Protein AF-A0A355U3B0-F1 (afdb_monomer_lite)

pLDDT: mean 92.62, std 4.33, range [64.88, 97.06]

Structure (mmCIF, N/CA/C/O backbone):
data_AF-A0A355U3B0-F1
#
_entry.id   AF-A0A355U3B0-F1
#
loop_
_atom_site.group_PDB
_atom_site.id
_atom_site.type_symbol
_atom_site.label_atom_id
_atom_site.label_alt_id
_atom_site.label_comp_id
_atom_site.label_asym_id
_atom_site.label_entity_id
_atom_site.label_seq_id
_atom_site.pdbx_PDB_ins_code
_atom_site.Cartn_x
_atom_site.Cartn_y
_atom_site.Cartn_z
_atom_site.occupancy
_atom_site.B_iso_or_equiv
_atom_site.auth_seq_id
_atom_site.auth_comp_id
_atom_site.auth_asym_id
_atom_site.auth_atom_id
_atom_site.pdbx_PDB_model_num
ATOM 1 N N . MET A 1 1 ? 4.132 -16.011 12.514 1.00 64.88 1 MET A N 1
ATOM 2 C CA . MET A 1 1 ? 4.800 -14.830 13.099 1.00 64.88 1 MET A CA 1
ATOM 3 C C . MET A 1 1 ? 3.775 -14.105 13.947 1.00 64.88 1 MET A C 1
ATOM 5 O O . MET A 1 1 ? 2.695 -13.852 13.434 1.00 64.88 1 MET A O 1
ATOM 9 N N . ASN A 1 2 ? 4.074 -13.832 15.217 1.00 81.38 2 ASN A N 1
ATOM 10 C CA . ASN A 1 2 ? 3.181 -13.074 16.094 1.00 81.38 2 ASN A CA 1
ATOM 11 C C . ASN A 1 2 ? 3.794 -11.693 16.313 1.00 81.38 2 ASN A C 1
ATOM 13 O O . ASN A 1 2 ? 4.936 -11.603 16.759 1.00 81.38 2 ASN A O 1
ATOM 17 N N . VAL A 1 3 ? 3.050 -10.642 15.973 1.00 83.25 3 VAL A N 1
ATOM 18 C CA . VAL A 1 3 ? 3.469 -9.247 16.143 1.00 83.25 3 VAL A CA 1
ATOM 19 C C . VAL A 1 3 ? 2.467 -8.569 17.062 1.00 83.25 3 VAL A C 1
ATOM 21 O O . VAL A 1 3 ? 1.264 -8.617 16.813 1.00 83.25 3 VAL A O 1
ATOM 24 N N . THR A 1 4 ? 2.970 -7.930 18.112 1.00 89.06 4 THR A N 1
ATOM 25 C CA . THR A 1 4 ? 2.157 -7.125 19.023 1.00 89.06 4 THR A CA 1
ATOM 26 C C . THR A 1 4 ? 2.533 -5.667 18.836 1.00 89.06 4 THR A C 1
ATOM 28 O O . THR A 1 4 ? 3.656 -5.272 19.145 1.00 89.06 4 THR A O 1
ATOM 31 N N . ILE A 1 5 ? 1.589 -4.863 18.352 1.00 87.62 5 ILE A N 1
ATOM 32 C CA . ILE A 1 5 ? 1.769 -3.423 18.160 1.00 87.62 5 ILE A CA 1
ATOM 33 C C . ILE A 1 5 ? 0.996 -2.700 19.259 1.00 87.62 5 ILE A C 1
ATOM 35 O O . ILE A 1 5 ? -0.200 -2.927 19.439 1.00 87.62 5 ILE A O 1
ATOM 39 N N . ARG A 1 6 ? 1.678 -1.829 20.009 1.00 93.19 6 ARG A N 1
ATOM 40 C CA . ARG A 1 6 ? 1.006 -0.889 20.913 1.00 93.19 6 ARG A CA 1
ATOM 41 C C . ARG A 1 6 ? 0.520 0.302 20.099 1.00 93.19 6 ARG A C 1
ATOM 43 O O . ARG A 1 6 ? 1.313 0.927 19.405 1.00 93.19 6 ARG A O 1
ATOM 50 N N . MET A 1 7 ? -0.763 0.607 20.221 1.00 92.00 7 MET A N 1
ATOM 51 C CA . MET A 1 7 ? -1.414 1.731 19.554 1.00 92.00 7 MET A CA 1
ATOM 52 C C . MET A 1 7 ? -2.161 2.553 20.599 1.00 92.00 7 MET A C 1
ATOM 54 O O . MET A 1 7 ? -2.635 2.002 21.595 1.00 92.00 7 MET A O 1
ATOM 58 N N . THR A 1 8 ?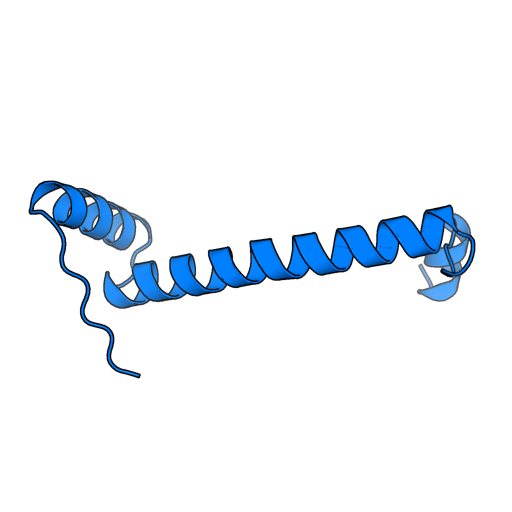 -2.279 3.857 20.371 1.00 96.69 8 THR A N 1
ATOM 59 C CA . THR A 1 8 ? -3.254 4.677 21.098 1.00 96.69 8 THR A CA 1
ATOM 60 C C . THR A 1 8 ? -4.670 4.371 20.604 1.00 96.69 8 THR A C 1
ATOM 62 O O . THR A 1 8 ? -4.856 3.816 19.516 1.00 96.69 8 THR A O 1
ATOM 65 N N . ASP A 1 9 ? -5.685 4.768 21.374 1.00 95.75 9 ASP A N 1
ATOM 66 C CA . ASP A 1 9 ? -7.088 4.589 20.976 1.00 95.75 9 ASP A CA 1
ATOM 67 C C . ASP A 1 9 ? -7.405 5.286 19.643 1.00 95.75 9 ASP A C 1
ATOM 69 O O . ASP A 1 9 ? -8.154 4.765 18.816 1.00 95.75 9 ASP A O 1
ATOM 73 N N . GLU A 1 10 ? -6.786 6.443 19.398 1.00 96.12 10 GLU A N 1
ATOM 74 C CA . GLU A 1 10 ? -6.967 7.217 18.171 1.00 96.12 10 GLU A CA 1
ATOM 75 C C . GLU A 1 10 ? -6.335 6.529 16.954 1.00 96.12 10 GLU A C 1
ATOM 77 O O . GLU A 1 10 ? -7.000 6.347 15.933 1.00 96.12 10 GLU A O 1
ATOM 82 N N . GLN A 1 11 ? -5.092 6.049 17.082 1.00 93.69 11 GLN A N 1
ATOM 83 C CA . GLN A 1 11 ? -4.415 5.286 16.026 1.00 93.69 11 GLN A CA 1
ATOM 84 C C . GLN A 1 11 ? -5.190 4.018 15.670 1.00 93.69 11 GLN A C 1
ATOM 86 O O . GLN A 1 11 ? -5.378 3.707 14.492 1.00 93.69 11 GLN A O 1
ATOM 91 N N . ARG A 1 12 ? -5.689 3.304 16.686 1.00 93.25 12 ARG A N 1
ATOM 92 C CA . ARG A 1 12 ? -6.501 2.110 16.474 1.00 93.25 12 ARG A CA 1
ATOM 93 C C . ARG A 1 12 ? -7.796 2.439 15.739 1.00 93.25 12 ARG A C 1
ATOM 95 O O . ARG A 1 12 ? -8.145 1.732 14.801 1.00 93.25 12 ARG A O 1
ATOM 102 N N . LYS A 1 13 ? -8.486 3.518 16.115 1.00 94.94 13 LYS A N 1
ATOM 103 C CA . LYS A 1 13 ? -9.731 3.940 15.457 1.00 94.94 13 LYS A CA 1
ATOM 104 C C . LYS A 1 13 ? -9.524 4.238 13.971 1.00 94.94 13 LYS A C 1
ATOM 106 O O . LYS A 1 13 ? -10.367 3.863 13.156 1.00 94.94 13 LYS A O 1
ATOM 111 N N . ILE A 1 14 ? -8.416 4.889 13.622 1.00 94.12 14 ILE A N 1
ATOM 112 C CA . ILE A 1 14 ? -8.056 5.176 12.227 1.00 94.12 14 ILE A CA 1
ATOM 113 C C . ILE A 1 14 ? -7.795 3.869 11.472 1.00 94.12 14 ILE A C 1
ATOM 115 O O . ILE A 1 14 ? -8.393 3.640 10.422 1.00 94.12 14 ILE A O 1
ATOM 119 N N . ALA A 1 15 ? -6.975 2.980 12.037 1.00 92.06 15 ALA A N 1
ATOM 120 C CA . ALA A 1 15 ? -6.620 1.717 11.398 1.00 92.06 15 ALA A CA 1
ATOM 121 C C . ALA A 1 15 ? -7.827 0.770 11.238 1.00 92.06 15 ALA A C 1
ATOM 123 O O . ALA A 1 15 ? -8.000 0.161 10.184 1.00 92.06 15 ALA A O 1
ATOM 124 N N . ASP A 1 16 ? -8.713 0.697 12.238 1.00 92.88 16 ASP A N 1
ATOM 125 C CA . ASP A 1 16 ? -9.969 -0.060 12.156 1.00 92.88 16 ASP A CA 1
ATOM 126 C C . ASP A 1 16 ? -10.920 0.523 11.099 1.00 92.88 16 ASP A C 1
ATOM 128 O O . ASP A 1 16 ? -11.631 -0.222 10.427 1.00 92.88 16 ASP A O 1
ATOM 132 N N . SER A 1 17 ? -10.951 1.850 10.934 1.00 93.94 17 SER A N 1
ATOM 133 C CA . SER A 1 17 ? -11.775 2.494 9.903 1.00 93.94 17 SER A CA 1
ATOM 134 C C . SER A 1 17 ? -11.249 2.182 8.502 1.00 93.94 17 SER A C 1
ATOM 136 O O . SER A 1 17 ? -12.036 1.816 7.636 1.00 93.94 17 SER A O 1
ATOM 138 N N . TYR A 1 18 ? -9.929 2.245 8.306 1.00 92.75 18 TYR A N 1
ATOM 139 C CA . TYR A 1 18 ? -9.279 1.852 7.054 1.00 92.75 18 TYR A CA 1
ATOM 140 C C . TYR A 1 18 ? -9.572 0.389 6.698 1.00 92.75 18 TYR A C 1
ATOM 142 O O . TYR A 1 18 ? -10.088 0.106 5.620 1.00 92.75 18 TYR A O 1
ATOM 150 N N . ALA A 1 19 ? -9.348 -0.533 7.639 1.00 94.00 19 ALA A N 1
ATOM 151 C CA . ALA A 1 19 ? -9.598 -1.955 7.419 1.00 94.00 19 ALA A CA 1
ATOM 152 C C . ALA A 1 19 ? -11.069 -2.239 7.054 1.00 94.00 19 ALA A C 1
ATOM 154 O O . ALA A 1 19 ? -11.343 -3.036 6.159 1.00 94.00 19 ALA A O 1
ATOM 155 N N . LYS A 1 20 ? -12.021 -1.541 7.695 1.00 93.56 20 LYS A N 1
ATOM 156 C CA . LYS A 1 20 ? -13.453 -1.635 7.366 1.00 93.56 20 LYS A CA 1
ATOM 157 C C . LYS A 1 20 ? -13.783 -1.121 5.969 1.00 93.56 20 LYS A C 1
ATOM 159 O O . LYS A 1 20 ? -14.582 -1.761 5.294 1.00 93.56 20 LYS A O 1
ATOM 164 N N . CYS A 1 21 ? -13.206 0.006 5.550 1.00 94.06 21 CYS A N 1
ATOM 165 C CA . CYS A 1 21 ? -13.411 0.549 4.204 1.00 94.06 21 CYS A CA 1
ATOM 166 C C . CYS A 1 21 ? -12.934 -0.429 3.123 1.00 94.06 21 CYS A C 1
ATOM 168 O O . CYS A 1 21 ? -13.628 -0.629 2.133 1.00 94.06 21 CYS A O 1
ATOM 170 N N . GLU A 1 22 ? -11.800 -1.084 3.364 1.00 92.06 22 GLU A N 1
ATOM 171 C CA . GLU A 1 22 ? -11.202 -2.077 2.463 1.00 92.06 22 GLU A CA 1
ATOM 172 C C . GLU A 1 22 ? -11.834 -3.479 2.587 1.00 92.06 22 GLU A C 1
ATOM 174 O O . GLU A 1 22 ? -11.485 -4.396 1.846 1.00 92.06 22 GLU A O 1
ATOM 179 N N . GLY A 1 23 ? -12.759 -3.685 3.532 1.00 95.00 23 GLY A N 1
ATOM 180 C CA . GLY A 1 23 ? -13.411 -4.979 3.754 1.00 95.00 23 GLY A CA 1
ATOM 181 C C . GLY A 1 23 ? -12.478 -6.078 4.283 1.00 95.00 23 GLY A C 1
ATOM 182 O O . GLY A 1 23 ? -12.765 -7.263 4.111 1.00 95.00 23 GLY A O 1
ATOM 183 N N . ILE A 1 24 ? -11.371 -5.706 4.929 1.00 94.44 24 ILE A N 1
ATOM 184 C CA . ILE A 1 24 ? -10.353 -6.627 5.454 1.00 94.44 24 ILE A CA 1
ATOM 185 C C . ILE A 1 24 ? -10.238 -6.540 6.980 1.00 94.44 24 ILE A C 1
ATOM 187 O O . ILE A 1 24 ? -10.759 -5.637 7.632 1.00 94.44 24 ILE A O 1
ATOM 191 N N . SER A 1 25 ? -9.546 -7.509 7.586 1.00 93.88 25 SER A N 1
ATOM 192 C CA . SER A 1 25 ? -9.233 -7.444 9.018 1.00 93.88 25 SER A CA 1
ATOM 193 C C . SER A 1 25 ? -8.138 -6.412 9.305 1.00 93.88 25 SER A C 1
ATOM 195 O O . SER A 1 25 ? -7.264 -6.182 8.470 1.00 93.88 25 SER A O 1
ATOM 197 N N . LEU A 1 26 ? -8.124 -5.852 10.519 1.00 91.38 26 LEU A N 1
ATOM 198 C CA . LEU A 1 26 ? -7.058 -4.947 10.965 1.00 91.38 26 LEU A CA 1
ATOM 199 C C . LEU A 1 26 ? -5.666 -5.592 10.849 1.00 91.38 26 LEU A C 1
ATOM 201 O O . LEU A 1 26 ? -4.714 -4.946 10.422 1.00 91.38 26 LEU A O 1
ATOM 205 N N . SER A 1 27 ? -5.544 -6.878 11.190 1.00 91.06 27 SER A N 1
ATOM 206 C CA . SER A 1 27 ? -4.283 -7.616 11.066 1.00 91.06 27 SER A CA 1
ATOM 207 C C . SER A 1 27 ? -3.822 -7.749 9.615 1.00 91.06 27 SER A C 1
ATOM 209 O O . SER A 1 27 ? -2.627 -7.653 9.354 1.00 91.06 27 SER A O 1
ATOM 211 N N . GLU A 1 28 ? -4.751 -7.942 8.678 1.00 92.06 28 GLU A N 1
ATOM 212 C CA . GLU A 1 28 ? -4.441 -8.010 7.247 1.00 92.06 28 GLU A CA 1
ATOM 213 C C . GLU A 1 28 ? -4.027 -6.639 6.705 1.00 92.06 28 GLU A C 1
ATOM 215 O O . GLU A 1 28 ? -3.027 -6.546 6.001 1.00 92.06 28 GLU A O 1
ATOM 220 N N . ALA A 1 29 ? -4.725 -5.569 7.096 1.00 92.06 29 ALA A N 1
ATOM 221 C CA . ALA A 1 29 ? -4.352 -4.201 6.740 1.00 92.06 29 ALA A CA 1
ATOM 222 C C . ALA A 1 29 ? -2.927 -3.857 7.207 1.00 92.06 29 ALA A C 1
ATOM 224 O O . ALA A 1 2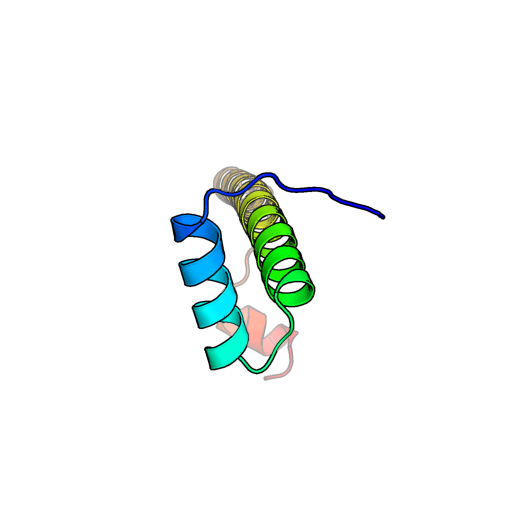9 ? -2.115 -3.371 6.425 1.00 92.06 29 ALA A O 1
ATOM 225 N N . ILE A 1 30 ? -2.599 -4.179 8.464 1.00 90.75 30 ILE A N 1
ATOM 226 C CA . ILE A 1 30 ? -1.256 -3.972 9.026 1.00 90.75 30 ILE A CA 1
ATOM 227 C C . ILE A 1 30 ? -0.215 -4.809 8.280 1.00 90.75 30 ILE A C 1
ATOM 229 O O . ILE A 1 30 ? 0.877 -4.324 7.998 1.00 90.75 30 ILE A O 1
ATOM 233 N N . LYS A 1 31 ? -0.535 -6.068 7.966 1.00 92.00 31 LYS A N 1
ATOM 234 C CA . LYS A 1 31 ? 0.375 -6.959 7.247 1.00 92.00 31 LYS A CA 1
ATOM 235 C C . LYS A 1 31 ? 0.681 -6.427 5.848 1.00 92.00 31 LYS A C 1
ATOM 237 O O . LYS A 1 31 ? 1.846 -6.414 5.471 1.00 92.00 31 LYS A O 1
ATOM 242 N N . ARG A 1 32 ? -0.338 -5.980 5.109 1.00 93.12 32 ARG A N 1
ATOM 243 C CA . ARG A 1 32 ? -0.170 -5.386 3.776 1.00 93.12 32 ARG A CA 1
ATOM 244 C C . ARG A 1 32 ? 0.697 -4.141 3.835 1.00 93.12 32 ARG A C 1
ATOM 246 O O . ARG A 1 32 ? 1.743 -4.137 3.209 1.00 93.12 32 ARG A O 1
ATOM 253 N N . ALA A 1 33 ? 0.339 -3.179 4.685 1.00 91.88 33 ALA A N 1
ATOM 254 C CA . ALA A 1 33 ? 1.107 -1.946 4.841 1.00 91.88 33 ALA A CA 1
ATOM 255 C C . ALA A 1 33 ? 2.573 -2.205 5.234 1.00 91.88 33 ALA A C 1
ATOM 257 O O . ALA A 1 33 ? 3.471 -1.488 4.808 1.00 91.88 33 ALA A O 1
ATOM 258 N N . PHE A 1 34 ? 2.829 -3.237 6.045 1.00 92.06 34 PHE A N 1
ATOM 259 C CA . PHE A 1 34 ? 4.187 -3.620 6.422 1.00 92.06 34 PHE A CA 1
ATOM 260 C C . PHE A 1 34 ? 5.000 -4.169 5.244 1.00 92.06 34 PHE A C 1
ATOM 262 O O . PHE A 1 34 ? 6.155 -3.788 5.088 1.00 92.06 34 PHE A O 1
ATOM 269 N N . PHE A 1 35 ? 4.426 -5.066 4.436 1.00 94.00 35 PHE A N 1
ATOM 270 C CA . PHE A 1 35 ? 5.136 -5.622 3.281 1.00 94.00 35 PHE A CA 1
ATOM 271 C C . PHE A 1 35 ? 5.273 -4.612 2.145 1.00 94.00 35 PHE A C 1
ATOM 273 O O . PHE A 1 35 ? 6.345 -4.539 1.567 1.00 94.00 35 PHE A O 1
ATOM 280 N N . GLU A 1 36 ? 4.256 -3.790 1.906 1.00 95.88 36 GLU A N 1
ATOM 281 C CA . GLU A 1 36 ? 4.287 -2.715 0.910 1.00 95.88 36 GLU A CA 1
ATOM 282 C C . GLU A 1 36 ? 5.409 -1.711 1.216 1.00 95.88 36 GLU A C 1
ATOM 284 O O . GLU A 1 36 ? 6.205 -1.393 0.345 1.00 95.88 36 GLU A O 1
ATOM 289 N N . ALA A 1 37 ? 5.585 -1.321 2.485 1.00 95.12 37 ALA A N 1
ATOM 290 C CA . ALA A 1 37 ? 6.700 -0.458 2.882 1.00 95.12 37 ALA A CA 1
ATOM 291 C C . ALA A 1 37 ? 8.085 -1.104 2.666 1.00 95.12 37 ALA A C 1
ATOM 293 O O . ALA A 1 37 ? 9.049 -0.408 2.354 1.00 95.12 37 ALA A O 1
ATOM 294 N N . ILE A 1 38 ? 8.202 -2.425 2.850 1.00 95.44 38 ILE A N 1
ATOM 295 C CA . ILE A 1 38 ? 9.453 -3.155 2.588 1.00 95.44 38 ILE A CA 1
ATOM 296 C C . ILE A 1 38 ? 9.717 -3.246 1.084 1.00 95.44 38 ILE A C 1
ATOM 298 O O . ILE A 1 38 ? 10.857 -3.064 0.663 1.00 95.44 38 ILE A O 1
ATOM 302 N N . GLU A 1 39 ? 8.686 -3.547 0.294 1.00 96.44 39 GLU A N 1
ATOM 303 C CA . GLU A 1 39 ? 8.761 -3.614 -1.167 1.00 96.44 39 GLU A CA 1
ATOM 304 C C . GLU A 1 39 ? 9.164 -2.256 -1.744 1.00 96.44 39 GLU A C 1
ATOM 306 O O . GLU A 1 39 ? 10.139 -2.197 -2.481 1.00 96.44 39 GLU A O 1
ATOM 311 N N . ASP A 1 40 ? 8.548 -1.157 -1.303 1.00 97.06 40 ASP A N 1
ATOM 312 C CA . ASP A 1 40 ? 8.911 0.200 -1.728 1.00 97.06 40 ASP A CA 1
ATOM 313 C C . ASP A 1 40 ? 10.394 0.523 -1.466 1.00 97.06 40 ASP A C 1
ATOM 315 O O . ASP A 1 40 ? 11.084 1.101 -2.313 1.00 97.06 40 ASP A O 1
ATOM 319 N N . GLU A 1 41 ? 10.914 0.166 -0.285 1.00 97.00 41 GLU A N 1
ATOM 320 C CA . GLU A 1 41 ? 12.326 0.379 0.051 1.00 97.00 41 GLU A CA 1
ATOM 321 C C . GLU A 1 41 ? 13.260 -0.496 -0.794 1.00 97.00 41 GLU A C 1
ATOM 323 O O . GLU A 1 41 ? 14.321 -0.028 -1.226 1.00 97.00 41 GLU A O 1
ATOM 328 N N . TYR A 1 42 ? 12.870 -1.749 -1.033 1.00 96.56 42 TYR A N 1
ATOM 329 C CA . TYR A 1 42 ? 13.627 -2.692 -1.849 1.00 96.56 42 TYR A CA 1
ATOM 330 C C . TYR A 1 42 ? 13.666 -2.257 -3.317 1.00 96.56 42 TYR A C 1
ATOM 332 O O . TYR A 1 42 ? 14.753 -2.098 -3.877 1.00 96.56 42 TYR A O 1
ATOM 340 N N . ASP A 1 43 ? 12.506 -1.966 -3.900 1.00 96.62 43 ASP A N 1
ATOM 341 C CA . ASP A 1 43 ? 12.346 -1.505 -5.277 1.00 96.62 43 ASP A CA 1
ATOM 342 C C . ASP A 1 43 ? 13.118 -0.204 -5.504 1.00 96.62 43 ASP A C 1
ATOM 344 O O . ASP A 1 43 ? 13.810 -0.042 -6.512 1.00 96.62 43 ASP A O 1
ATOM 348 N N . LEU A 1 44 ? 13.082 0.725 -4.542 1.00 96.69 44 LEU A N 1
ATOM 349 C CA . LEU A 1 44 ? 13.861 1.958 -4.622 1.00 96.69 44 LEU A CA 1
ATOM 350 C C . LEU A 1 44 ? 15.373 1.693 -4.597 1.00 96.69 44 LEU A C 1
ATOM 352 O O . LEU A 1 44 ? 16.131 2.388 -5.283 1.00 96.69 44 LEU A O 1
ATOM 356 N N . ALA A 1 45 ? 15.835 0.746 -3.779 1.00 96.75 45 ALA A N 1
ATOM 357 C CA . ALA A 1 45 ? 17.245 0.378 -3.718 1.00 96.75 45 ALA A CA 1
ATOM 358 C C . ALA A 1 45 ? 17.708 -0.270 -5.031 1.00 96.75 45 ALA A C 1
ATOM 360 O O . ALA A 1 45 ? 18.729 0.144 -5.587 1.00 96.75 45 ALA A O 1
ATOM 361 N N . GLU A 1 46 ? 16.929 -1.212 -5.561 1.00 96.19 46 GLU A N 1
ATOM 362 C CA . GLU A 1 46 ? 17.215 -1.883 -6.828 1.00 96.19 46 GLU A CA 1
ATOM 363 C C . GLU A 1 46 ? 17.192 -0.894 -8.002 1.00 96.19 46 GLU A C 1
ATOM 365 O O . GLU A 1 46 ? 18.138 -0.837 -8.792 1.00 96.19 46 GLU A O 1
ATOM 370 N N . ALA A 1 47 ? 16.176 -0.029 -8.073 1.00 95.06 47 ALA A N 1
ATOM 371 C CA . ALA A 1 47 ? 16.065 0.993 -9.109 1.00 95.06 47 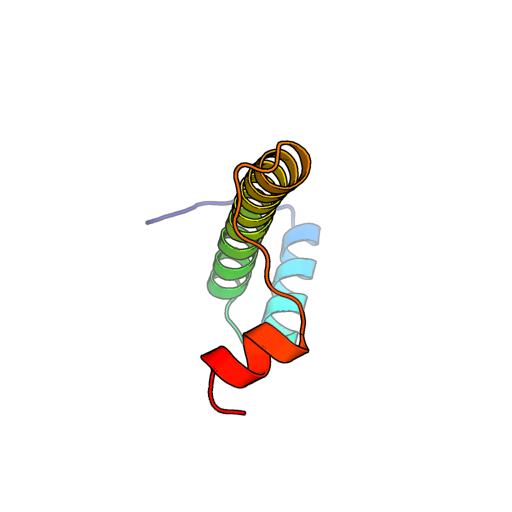ALA A CA 1
ATOM 372 C C . ALA A 1 47 ? 17.261 1.956 -9.108 1.00 95.06 47 ALA A C 1
ATOM 374 O O . ALA A 1 47 ? 17.752 2.337 -10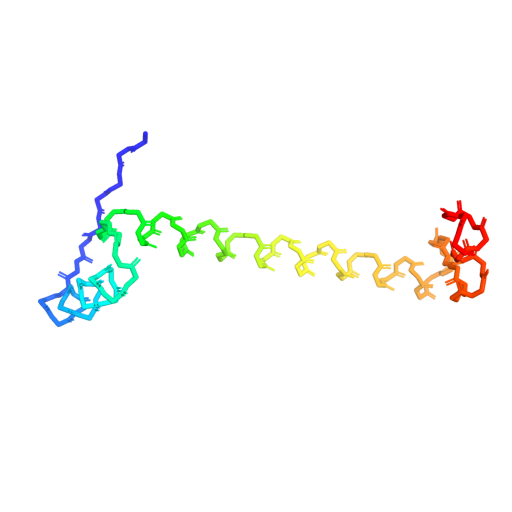.175 1.00 95.06 47 ALA A O 1
ATOM 375 N N . LYS A 1 48 ? 17.771 2.340 -7.929 1.00 95.75 48 LYS A N 1
ATOM 376 C CA . LYS A 1 48 ? 18.993 3.155 -7.818 1.00 95.75 48 LYS A CA 1
ATOM 377 C C . LYS A 1 48 ? 20.206 2.420 -8.372 1.00 95.75 48 LYS A C 1
ATOM 379 O O . LYS A 1 48 ? 20.979 3.019 -9.114 1.00 95.75 48 LYS A O 1
ATOM 384 N N . GLU A 1 49 ? 20.366 1.143 -8.039 1.00 94.69 49 GLU A N 1
ATOM 385 C CA . GLU A 1 49 ? 21.488 0.345 -8.529 1.00 94.69 49 GLU A CA 1
ATOM 386 C C . GLU A 1 49 ? 21.451 0.212 -10.057 1.00 94.69 49 GLU A C 1
ATOM 388 O O . GLU A 1 49 ? 22.434 0.523 -10.732 1.00 94.69 49 GLU A O 1
ATOM 393 N N . VAL A 1 50 ? 20.294 -0.160 -10.612 1.00 94.31 50 VAL A N 1
ATOM 394 C CA . VAL A 1 50 ? 20.070 -0.242 -12.062 1.00 94.31 50 VAL A CA 1
ATOM 395 C C . VAL A 1 50 ? 20.355 1.109 -12.723 1.00 94.31 50 VAL A C 1
ATOM 397 O O . VAL A 1 50 ? 21.060 1.166 -13.729 1.00 94.31 50 VAL A O 1
ATOM 400 N N . SER A 1 51 ? 19.869 2.212 -12.142 1.00 93.75 51 SER A N 1
ATOM 401 C CA . SER A 1 51 ? 20.102 3.567 -12.658 1.00 93.75 51 SER A CA 1
ATOM 402 C C . SER A 1 51 ? 21.593 3.901 -12.753 1.00 93.75 51 SER A C 1
ATOM 404 O O . SER A 1 51 ? 22.042 4.427 -13.773 1.00 93.75 51 SER A O 1
ATOM 406 N N . GLU A 1 52 ? 22.384 3.556 -11.736 1.00 95.19 52 GLU A N 1
ATOM 407 C CA . GLU A 1 52 ? 23.834 3.764 -11.761 1.00 95.19 52 GLU A CA 1
ATOM 408 C C . GLU A 1 52 ? 24.528 2.874 -12.802 1.00 95.19 52 GLU A C 1
ATOM 410 O O . GLU A 1 52 ? 25.413 3.348 -13.517 1.00 95.19 52 GLU A O 1
ATOM 415 N N . ARG A 1 53 ? 24.107 1.612 -12.971 1.00 94.19 53 ARG A N 1
ATOM 416 C CA . ARG A 1 53 ? 24.649 0.735 -14.028 1.00 94.19 53 ARG A CA 1
ATOM 417 C C . ARG A 1 53 ? 24.328 1.256 -15.433 1.00 94.19 53 ARG A C 1
ATOM 419 O O . ARG A 1 53 ? 25.198 1.236 -16.303 1.00 94.19 53 ARG A O 1
ATOM 426 N N . ILE A 1 54 ? 23.127 1.798 -15.645 1.00 93.25 54 ILE A N 1
ATOM 427 C CA . ILE A 1 54 ? 22.748 2.462 -16.903 1.00 93.25 54 ILE A CA 1
ATOM 428 C C . ILE A 1 54 ? 23.642 3.682 -17.156 1.00 93.25 54 ILE A C 1
ATOM 430 O O . ILE A 1 54 ? 24.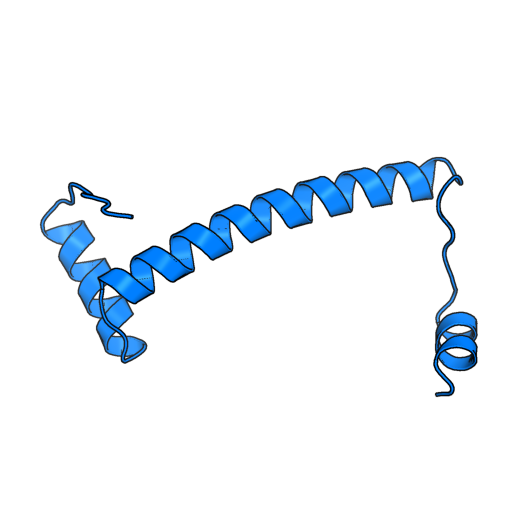202 3.807 -18.244 1.00 93.25 54 ILE A O 1
ATOM 434 N N . LYS A 1 55 ? 23.835 4.558 -16.158 1.00 92.19 55 LYS A N 1
ATOM 435 C CA . LYS A 1 55 ? 24.713 5.740 -16.287 1.00 92.19 55 LYS A CA 1
ATOM 436 C C . LYS A 1 55 ? 26.160 5.363 -16.597 1.00 92.19 55 LYS A C 1
ATOM 438 O O . LYS A 1 55 ? 26.810 6.038 -17.389 1.00 92.19 55 LYS A O 1
ATOM 443 N N . ASN A 1 56 ? 26.645 4.279 -15.997 1.00 93.62 56 ASN A N 1
ATOM 444 C CA . ASN A 1 56 ? 27.994 3.760 -16.215 1.00 93.62 56 ASN A CA 1
ATOM 445 C C . ASN A 1 56 ? 28.126 2.951 -17.519 1.00 93.62 56 ASN A C 1
ATOM 447 O O . ASN A 1 56 ? 29.220 2.484 -17.835 1.00 93.62 56 ASN A O 1
ATOM 451 N N . GLY A 1 57 ? 27.037 2.773 -18.277 1.00 91.00 57 GLY A N 1
ATOM 452 C CA . GLY A 1 57 ? 27.020 2.019 -19.531 1.00 91.00 57 GLY A CA 1
ATOM 453 C C . GLY A 1 57 ? 27.243 0.514 -19.358 1.00 91.00 57 GLY A C 1
ATOM 454 O O . GLY A 1 57 ? 27.590 -0.164 -20.322 1.00 91.00 57 GLY A O 1
ATOM 455 N N . THR A 1 58 ? 27.083 -0.013 -18.142 1.00 90.75 58 THR A N 1
ATOM 456 C CA . THR A 1 58 ? 27.263 -1.439 -17.826 1.00 90.75 58 THR A CA 1
ATOM 457 C C . THR A 1 58 ? 25.955 -2.226 -17.850 1.00 90.75 58 THR A C 1
ATOM 459 O O . THR A 1 58 ? 25.985 -3.449 -17.736 1.00 90.75 58 THR A O 1
ATOM 462 N N . GLU A 1 59 ? 24.821 -1.545 -18.030 1.00 92.19 59 GLU A N 1
ATOM 463 C CA . GLU A 1 59 ? 23.497 -2.152 -18.158 1.00 92.19 59 GLU A CA 1
ATOM 464 C C . GLU A 1 59 ? 23.008 -2.130 -19.609 1.00 92.19 59 GLU A C 1
ATOM 466 O O . GLU A 1 59 ? 23.173 -1.135 -20.322 1.00 92.19 59 GLU A O 1
ATOM 471 N N . LYS A 1 60 ? 22.368 -3.218 -20.052 1.00 88.69 60 LYS A N 1
ATOM 472 C CA . LYS A 1 60 ? 21.748 -3.253 -21.383 1.00 88.69 60 LYS A CA 1
ATOM 473 C C . LYS A 1 60 ? 20.406 -2.537 -21.337 1.00 88.69 60 LYS A C 1
ATOM 475 O O . LYS A 1 60 ? 19.512 -2.928 -20.596 1.00 88.69 60 LYS A O 1
ATOM 480 N N . THR A 1 61 ? 20.254 -1.529 -22.182 1.00 90.00 61 THR A N 1
ATOM 481 C CA . THR A 1 61 ? 18.986 -0.830 -22.393 1.00 90.00 61 THR A CA 1
ATOM 482 C C . THR A 1 61 ? 18.507 -1.071 -23.816 1.00 90.00 61 THR A C 1
ATOM 484 O O . THR A 1 61 ? 19.314 -1.300 -24.717 1.00 90.00 61 THR A O 1
ATOM 487 N N . TYR A 1 62 ? 17.192 -1.055 -24.003 1.00 91.25 62 TYR A N 1
ATOM 488 C CA . TYR A 1 62 ? 16.550 -1.219 -25.300 1.00 91.25 62 TYR A CA 1
ATOM 489 C C . TYR A 1 62 ? 15.656 -0.008 -25.541 1.00 91.25 62 TYR A C 1
ATOM 491 O O . TYR A 1 62 ? 15.005 0.487 -24.618 1.00 91.25 62 TYR A O 1
ATOM 499 N N . SER A 1 63 ? 15.625 0.468 -26.778 1.00 92.62 63 SER A N 1
ATOM 500 C CA . SER A 1 63 ? 14.583 1.385 -27.232 1.00 92.62 63 SER A CA 1
ATOM 501 C C . SER A 1 63 ? 13.224 0.678 -27.274 1.00 92.62 63 SER A C 1
ATOM 503 O O . SER A 1 63 ? 13.150 -0.553 -27.262 1.00 92.62 63 SER A O 1
ATOM 505 N N . LEU A 1 64 ? 12.139 1.455 -27.331 1.00 91.12 64 LEU A N 1
ATOM 506 C CA . LEU A 1 64 ? 10.784 0.906 -27.403 1.00 91.12 64 LEU A CA 1
ATOM 507 C C . LEU A 1 64 ? 10.626 -0.049 -28.601 1.00 91.12 64 LEU A C 1
ATOM 509 O O . LEU A 1 64 ? 10.220 -1.190 -28.410 1.00 91.12 64 LEU A O 1
ATOM 513 N N . ASP A 1 65 ? 11.076 0.365 -29.790 1.00 93.81 65 ASP A N 1
ATOM 514 C CA . ASP A 1 65 ? 11.045 -0.450 -31.012 1.00 93.81 65 ASP A CA 1
ATOM 515 C C . ASP A 1 65 ? 11.825 -1.773 -30.882 1.00 93.81 65 ASP A C 1
ATOM 517 O O . ASP A 1 65 ? 11.461 -2.787 -31.482 1.00 93.81 65 ASP A O 1
ATOM 521 N N . GLU A 1 66 ? 12.946 -1.774 -30.154 1.00 93.62 66 GLU A N 1
ATOM 522 C CA . GLU A 1 66 ? 13.735 -2.987 -29.906 1.00 93.62 66 GLU A CA 1
ATOM 523 C C . GLU A 1 66 ? 13.030 -3.910 -28.914 1.00 93.62 66 GLU A C 1
ATOM 525 O O . GLU A 1 66 ? 13.010 -5.124 -29.118 1.00 93.62 66 GLU A O 1
ATOM 530 N N . ALA A 1 67 ? 12.426 -3.344 -27.867 1.00 92.88 67 ALA A N 1
ATOM 531 C CA . ALA A 1 67 ? 11.663 -4.097 -26.883 1.00 92.88 67 ALA A CA 1
ATOM 532 C C . ALA A 1 67 ? 10.426 -4.760 -27.511 1.00 92.88 67 ALA A C 1
ATOM 534 O O . ALA A 1 67 ? 10.199 -5.946 -27.277 1.00 92.88 67 ALA A O 1
ATOM 535 N N . GLU A 1 68 ? 9.678 -4.048 -28.359 1.00 92.50 68 GLU A N 1
ATOM 536 C CA . GLU A 1 68 ? 8.517 -4.589 -29.085 1.00 92.50 68 GLU A CA 1
ATOM 537 C C . GLU A 1 68 ? 8.918 -5.772 -29.975 1.00 92.50 68 GLU A C 1
ATOM 539 O O . GLU A 1 68 ? 8.334 -6.854 -29.877 1.00 92.50 68 GLU A O 1
ATOM 544 N N . ARG A 1 69 ? 10.013 -5.634 -30.738 1.00 93.31 69 ARG A N 1
ATOM 545 C CA . ARG A 1 69 ? 10.557 -6.738 -31.548 1.00 93.31 69 ARG A CA 1
ATOM 546 C C . ARG A 1 69 ? 10.993 -7.938 -30.709 1.00 93.31 69 ARG A C 1
ATOM 548 O O . ARG A 1 69 ? 10.798 -9.071 -31.141 1.00 93.31 69 ARG A O 1
AT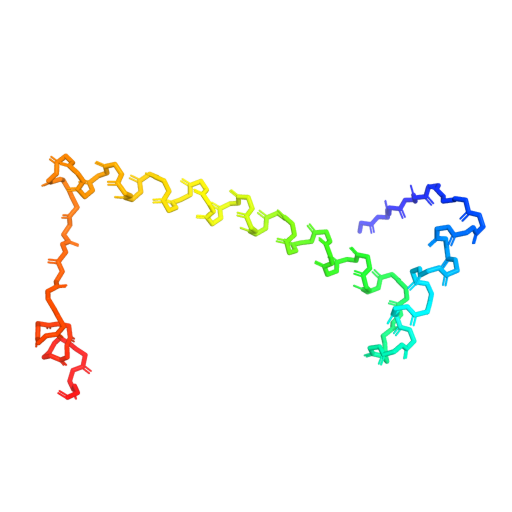OM 555 N N . LEU A 1 70 ? 11.602 -7.711 -29.542 1.00 92.12 70 LEU A N 1
ATOM 556 C CA . LEU A 1 70 ? 12.027 -8.784 -28.635 1.00 92.12 70 LEU A CA 1
ATOM 557 C C . LEU A 1 70 ? 10.838 -9.508 -27.992 1.00 92.12 70 LEU A C 1
ATOM 559 O O . LEU A 1 70 ? 10.917 -10.716 -27.773 1.00 92.12 70 LEU A O 1
ATOM 563 N N . MET A 1 71 ? 9.754 -8.787 -27.695 1.00 91.06 71 MET A N 1
ATOM 564 C CA . MET A 1 71 ? 8.537 -9.352 -27.103 1.00 91.06 71 MET A CA 1
ATOM 565 C C . MET A 1 71 ? 7.540 -9.895 -28.138 1.00 91.06 71 MET A C 1
ATOM 567 O O . MET A 1 71 ? 6.581 -10.563 -27.756 1.00 91.06 71 MET A O 1
ATOM 571 N N . GLY A 1 72 ? 7.778 -9.665 -29.434 1.00 91.12 72 GLY A N 1
ATOM 572 C CA . GLY A 1 72 ? 6.911 -10.128 -30.520 1.00 91.12 72 GLY A CA 1
ATOM 573 C C . GLY A 1 72 ? 5.602 -9.343 -30.638 1.00 91.12 72 GLY A C 1
ATOM 574 O O . GLY A 1 72 ? 4.586 -9.930 -31.016 1.00 91.12 72 GLY A O 1
ATOM 575 N N . LEU A 1 73 ? 5.635 -8.058 -30.271 1.00 86.44 73 LEU A N 1
ATOM 576 C CA . LEU A 1 73 ? 4.525 -7.106 -30.377 1.00 86.44 73 LEU A CA 1
ATOM 577 C C . LEU A 1 73 ? 4.566 -6.332 -31.701 1.00 86.44 73 LEU A C 1
ATOM 579 O O . LEU A 1 73 ? 5.678 -6.141 -32.246 1.00 86.44 73 LEU A O 1
#

Secondary structure (DSSP, 8-state):
--------HHHHHHHHHHHHHTTS-HHHHHHHHHHHHHHHHHHHHHHHHHHHHHHTT-S----HHHHHHHHT-

Radius of gyration: 20.46 Å; chains: 1; bounding box: 41×22×53 Å

Sequence (73 aa):
MNVTIRMTDEQRKIADSYAKCEGISLSEAIKRAFFEAIEDEYDLAEAKEVSERIKNGTEKTYSLDEAERLMGL

Foldseek 3Di:
DDDDDDDDPVRVVVLCVVCVVVVHDSVVSVVVVVVVVVVVVVVVVVVVVQVVCVVVVNDDDDDPVRVCVVVVD